Protein AF-A0A920Q9N3-F1 (afdb_monomer)

Sequence (74 aa):
MKDVTINLQGPLLFNPEKRLGLQFIIPDGKYSTRHLLFGDKLKEMIKRSHPARLLKNSNKFRNSVSAYTSRCAE

Secondary structure (DSSP, 8-state):
-TT-EE-SSS-EEEETTTTEEEEPP--SSS--S-EESSTTHHHHHHHHT-GGGGGGSTTTSTTSGGGSTTSS--

Radius of gyration: 21.71 Å; Cα contacts (8 Å, |Δi|>4): 55; chains: 1; boun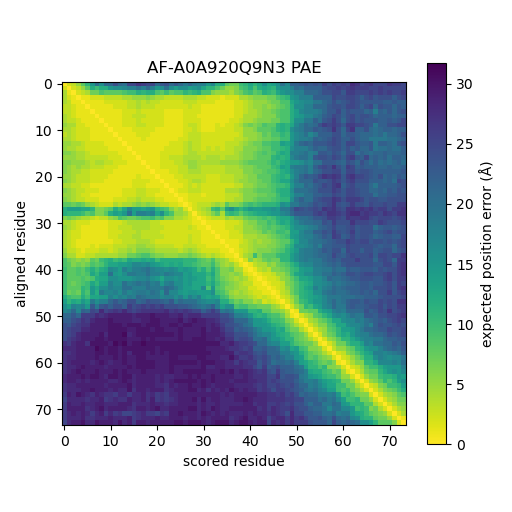ding box: 52×22×43 Å

Mean predicted aligned error: 15.14 Å

Structure (mmCIF, N/CA/C/O backbone):
data_AF-A0A920Q9N3-F1
#
_entry.id   AF-A0A920Q9N3-F1
#
loop_
_atom_site.group_PDB
_atom_site.id
_atom_site.type_symbol
_atom_site.label_atom_id
_atom_site.label_alt_id
_atom_site.label_comp_id
_atom_site.label_asym_id
_atom_site.label_entity_id
_atom_site.label_seq_id
_atom_site.pdbx_PDB_ins_code
_atom_site.Cartn_x
_atom_site.Cartn_y
_atom_site.Cartn_z
_atom_site.occupancy
_atom_site.B_iso_or_equiv
_atom_site.auth_seq_id
_atom_site.auth_comp_id
_atom_site.auth_asym_id
_atom_site.auth_atom_id
_atom_site.pdbx_PDB_model_num
ATOM 1 N N . MET A 1 1 ? 19.490 -7.047 -1.482 1.00 62.50 1 MET A N 1
ATOM 2 C CA . MET A 1 1 ? 18.717 -5.840 -1.096 1.00 62.50 1 MET A CA 1
ATOM 3 C C . MET A 1 1 ? 18.243 -4.976 -2.276 1.00 62.50 1 MET A C 1
ATOM 5 O O . MET A 1 1 ? 17.529 -4.016 -2.028 1.00 62.50 1 MET A O 1
ATOM 9 N N . LYS A 1 2 ? 18.599 -5.273 -3.541 1.00 64.62 2 LYS A N 1
ATOM 10 C CA . LYS A 1 2 ? 18.222 -4.428 -4.694 1.00 64.62 2 LYS A CA 1
ATOM 11 C C . LYS A 1 2 ? 16.743 -4.545 -5.097 1.00 64.62 2 LYS A C 1
ATOM 13 O O . LYS A 1 2 ? 16.194 -3.573 -5.597 1.00 64.62 2 LYS A O 1
ATOM 18 N N . ASP A 1 3 ? 16.101 -5.667 -4.778 1.00 80.19 3 ASP A N 1
ATOM 19 C CA . ASP A 1 3 ? 14.733 -5.980 -5.225 1.00 80.19 3 ASP A CA 1
ATOM 20 C C . ASP A 1 3 ? 13.689 -5.840 -4.108 1.00 80.19 3 ASP A C 1
ATOM 22 O O . ASP A 1 3 ? 12.619 -6.441 -4.152 1.00 80.19 3 ASP A O 1
ATOM 26 N N . VAL A 1 4 ? 14.007 -5.063 -3.068 1.00 90.88 4 VAL A N 1
ATOM 27 C CA . VAL A 1 4 ? 13.045 -4.774 -2.001 1.00 90.88 4 VAL A CA 1
ATOM 28 C C . VAL A 1 4 ? 11.950 -3.876 -2.566 1.00 90.88 4 VAL A C 1
ATOM 30 O O . VAL A 1 4 ? 12.229 -2.804 -3.111 1.00 90.88 4 VAL A O 1
ATOM 33 N N . THR A 1 5 ? 10.704 -4.313 -2.412 1.00 94.00 5 THR A N 1
ATOM 34 C CA . THR A 1 5 ? 9.519 -3.565 -2.832 1.00 94.00 5 THR A CA 1
ATOM 35 C C . THR A 1 5 ? 8.655 -3.170 -1.645 1.00 94.00 5 THR A C 1
ATOM 37 O O . THR A 1 5 ? 8.651 -3.850 -0.622 1.00 94.00 5 THR A O 1
ATOM 40 N N . ILE A 1 6 ? 7.869 -2.114 -1.817 1.00 95.44 6 ILE A N 1
ATOM 41 C CA . ILE A 1 6 ? 6.848 -1.661 -0.874 1.00 95.44 6 ILE A CA 1
ATOM 42 C C . ILE A 1 6 ? 5.464 -1.691 -1.535 1.00 95.44 6 ILE A C 1
ATOM 44 O O . ILE A 1 6 ? 5.324 -1.376 -2.719 1.00 95.44 6 ILE A O 1
ATOM 48 N N . ASN A 1 7 ? 4.444 -2.079 -0.768 1.00 96.44 7 ASN A N 1
ATOM 49 C CA . ASN A 1 7 ? 3.046 -2.021 -1.186 1.00 96.44 7 ASN A CA 1
ATOM 50 C C . ASN A 1 7 ? 2.472 -0.646 -0.831 1.00 96.44 7 ASN A C 1
ATOM 52 O O . ASN A 1 7 ? 2.256 -0.358 0.344 1.00 96.44 7 ASN A O 1
ATOM 56 N N . LEU A 1 8 ? 2.222 0.190 -1.840 1.00 96.38 8 LEU A N 1
ATOM 57 C CA . LEU A 1 8 ? 1.631 1.517 -1.638 1.00 96.38 8 LEU A CA 1
ATOM 58 C C . LEU A 1 8 ? 0.103 1.522 -1.775 1.00 96.38 8 LEU A C 1
ATOM 60 O O . LEU A 1 8 ? -0.533 2.494 -1.385 1.00 96.38 8 LEU A O 1
ATOM 64 N N . GLN A 1 9 ? -0.492 0.460 -2.323 1.00 97.56 9 GLN A N 1
ATOM 65 C CA . GLN A 1 9 ? -1.944 0.346 -2.477 1.00 97.56 9 GLN A CA 1
ATOM 66 C C . GLN A 1 9 ? -2.650 -0.018 -1.163 1.00 97.56 9 GLN A C 1
ATOM 68 O O . GLN A 1 9 ? -3.809 0.339 -0.974 1.00 97.56 9 GLN A O 1
ATOM 73 N N . GLY A 1 10 ? -1.960 -0.736 -0.273 1.00 96.94 10 GLY A N 1
ATOM 74 C CA . GLY A 1 10 ? -2.510 -1.236 0.986 1.00 96.94 10 GLY A CA 1
ATOM 75 C C . GLY A 1 10 ? -1.823 -0.668 2.228 1.00 96.94 10 GLY A C 1
ATOM 76 O O . GLY A 1 10 ? -1.187 -1.461 2.932 1.00 96.94 10 GLY A O 1
ATOM 77 N N . PRO A 1 11 ? -1.879 0.652 2.500 1.00 97.12 11 PRO A N 1
ATOM 78 C CA . PRO A 1 11 ? -1.281 1.233 3.696 1.00 97.12 11 PRO A CA 1
ATOM 79 C C . PRO A 1 11 ? -1.873 0.662 4.988 1.00 97.12 11 PRO A C 1
ATOM 81 O O . PRO A 1 11 ? -3.055 0.320 5.072 1.00 97.12 11 PRO A O 1
ATOM 84 N N . LEU A 1 12 ? -1.034 0.621 6.021 1.00 98.00 12 LEU A N 1
ATOM 85 C CA . LEU A 1 12 ? -1.447 0.328 7.388 1.00 98.00 12 LEU A CA 1
ATOM 86 C C . LEU A 1 12 ? -1.805 1.636 8.091 1.00 98.00 12 LEU A C 1
ATOM 88 O O . LEU A 1 12 ? -0.994 2.562 8.142 1.00 98.00 12 LEU A O 1
ATOM 92 N N . LEU A 1 13 ? -3.021 1.708 8.621 1.00 97.81 13 LEU A N 1
ATOM 93 C CA . LEU A 1 13 ? -3.524 2.840 9.383 1.00 97.81 13 LEU A CA 1
ATOM 94 C C . LEU A 1 13 ? -3.658 2.418 10.841 1.00 97.81 13 LEU A C 1
ATOM 96 O O . LEU A 1 13 ? -4.272 1.396 11.145 1.00 97.81 13 LEU A O 1
ATOM 100 N N . PHE A 1 14 ? -3.123 3.239 11.738 1.00 98.25 14 PHE A N 1
ATOM 101 C CA . PHE A 1 14 ? -3.203 3.022 13.176 1.00 98.25 14 PHE A CA 1
ATOM 102 C C . PHE A 1 14 ? -3.763 4.268 13.855 1.00 98.25 14 PHE A C 1
ATOM 104 O O . PHE A 1 14 ? -3.283 5.377 13.624 1.00 98.25 14 PHE A O 1
ATOM 111 N N . ASN A 1 15 ? -4.755 4.076 14.721 1.00 97.88 15 ASN A N 1
ATOM 112 C CA . ASN A 1 15 ? -5.175 5.059 15.709 1.00 97.88 15 ASN A CA 1
ATOM 113 C C . ASN A 1 15 ? -4.744 4.547 17.097 1.00 97.88 15 ASN A C 1
ATOM 115 O O . ASN A 1 15 ? -5.436 3.694 17.664 1.00 97.88 15 ASN A O 1
ATOM 119 N N . PRO A 1 16 ? -3.613 5.031 17.642 1.00 97.62 16 PRO A N 1
ATOM 120 C CA . PRO A 1 16 ? -3.072 4.526 18.901 1.00 97.62 16 PRO A CA 1
ATOM 121 C C . PRO A 1 16 ? -3.935 4.895 20.113 1.00 97.62 16 PRO A C 1
ATOM 123 O O . PRO A 1 16 ? -4.058 4.085 21.029 1.00 97.62 16 PRO A O 1
ATOM 126 N N . GLU A 1 17 ? -4.593 6.058 20.103 1.00 98.56 17 GLU A N 1
ATOM 127 C CA . GLU A 1 17 ? -5.472 6.502 21.195 1.00 98.56 17 GLU A CA 1
ATOM 128 C C . GLU A 1 17 ? -6.667 5.561 21.368 1.00 98.56 17 GLU A C 1
ATOM 130 O O . GLU A 1 17 ? -7.010 5.162 22.479 1.00 98.56 17 GLU A O 1
ATOM 135 N N . LYS A 1 18 ? -7.271 5.154 20.246 1.00 98.06 18 LYS A N 1
ATOM 136 C CA . LYS A 1 18 ? -8.414 4.231 20.226 1.00 98.06 18 LYS A CA 1
ATOM 137 C C . LYS A 1 18 ? -8.006 2.761 20.151 1.00 98.06 18 LYS A C 1
ATOM 139 O O . LYS A 1 18 ? -8.878 1.899 20.171 1.00 98.06 18 LYS A O 1
ATOM 144 N N . ARG A 1 19 ? -6.703 2.469 20.058 1.00 97.56 19 ARG A N 1
ATOM 145 C CA . ARG A 1 19 ? -6.140 1.121 19.860 1.00 97.56 19 ARG A CA 1
ATOM 146 C C . ARG A 1 19 ? -6.745 0.391 18.655 1.00 97.56 19 ARG A C 1
ATOM 148 O O . ARG A 1 19 ? -7.026 -0.802 18.716 1.00 97.56 19 ARG A O 1
ATOM 155 N N . LEU A 1 20 ? -6.948 1.117 17.559 1.00 98.56 20 LEU A N 1
ATOM 156 C 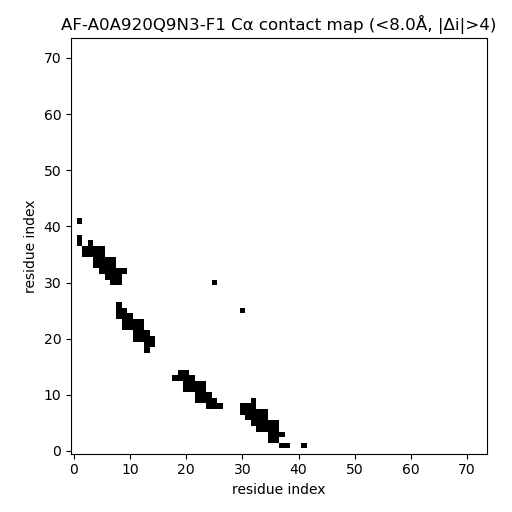CA . LEU A 1 20 ? -7.476 0.566 16.312 1.00 98.56 20 LEU A CA 1
ATOM 157 C C . LEU A 1 20 ? -6.369 0.483 15.266 1.00 98.56 20 LEU A C 1
ATOM 159 O O . LEU A 1 20 ? -5.559 1.400 15.131 1.00 98.56 20 LEU A O 1
ATOM 163 N N . GLY A 1 21 ? -6.368 -0.600 14.500 1.00 98.19 21 GLY A N 1
ATOM 164 C CA . GLY A 1 21 ? -5.488 -0.790 13.356 1.00 98.19 21 GLY A CA 1
ATOM 165 C C . GLY A 1 21 ? -6.258 -1.422 12.208 1.00 98.19 21 GLY A C 1
ATOM 166 O O . GLY A 1 21 ? -7.087 -2.301 12.435 1.00 98.19 21 GLY A O 1
ATOM 167 N N . LEU A 1 22 ? -6.002 -0.968 10.984 1.00 98.06 22 LEU A N 1
ATOM 168 C CA . LEU A 1 22 ? -6.554 -1.582 9.779 1.00 98.06 22 LEU A CA 1
ATOM 169 C C . LEU A 1 22 ? -5.597 -1.437 8.598 1.00 98.06 22 LEU A C 1
ATOM 171 O O . LEU A 1 22 ? -4.787 -0.511 8.544 1.00 98.06 22 LEU A O 1
ATOM 175 N N . GLN A 1 23 ? -5.729 -2.337 7.628 1.00 97.81 23 GLN A N 1
ATOM 176 C CA . GLN A 1 23 ? -5.123 -2.178 6.313 1.00 97.81 23 GLN A CA 1
ATOM 177 C C . GLN A 1 23 ? -6.180 -1.641 5.352 1.00 97.81 23 GLN A C 1
ATOM 179 O O . GLN A 1 23 ? -7.214 -2.274 5.147 1.00 97.81 23 GLN A O 1
ATOM 184 N N . PHE A 1 24 ? -5.935 -0.465 4.784 1.00 96.31 24 PHE A N 1
ATOM 185 C CA . PHE A 1 24 ? -6.872 0.168 3.863 1.00 96.31 24 PHE A CA 1
ATOM 186 C C . PHE A 1 24 ? -6.446 -0.129 2.433 1.00 96.31 24 PHE A C 1
ATOM 188 O O . PHE A 1 24 ? -5.309 0.156 2.077 1.00 96.31 24 PHE A O 1
ATOM 195 N N . ILE A 1 25 ? -7.331 -0.686 1.608 1.00 96.56 25 ILE A N 1
ATOM 196 C CA . ILE A 1 25 ? -7.059 -0.874 0.179 1.00 96.56 25 ILE A CA 1
ATOM 197 C C . ILE A 1 25 ? -7.519 0.389 -0.538 1.00 96.56 25 ILE A C 1
ATOM 199 O O . ILE A 1 25 ? -8.701 0.713 -0.495 1.00 96.56 25 ILE A O 1
ATOM 203 N N . ILE A 1 26 ? -6.598 1.090 -1.196 1.00 94.62 26 ILE A N 1
ATOM 204 C CA . ILE A 1 26 ? -6.922 2.235 -2.048 1.00 94.62 26 ILE A CA 1
ATOM 205 C C . ILE A 1 26 ? -7.376 1.681 -3.411 1.00 94.62 26 ILE A C 1
ATOM 207 O O . ILE A 1 26 ? -6.545 1.105 -4.127 1.00 94.62 26 ILE A O 1
ATOM 211 N N . PRO A 1 27 ? -8.673 1.784 -3.765 1.00 90.50 27 PRO A N 1
ATOM 212 C CA . PRO A 1 27 ? -9.154 1.353 -5.068 1.00 90.50 27 PRO A CA 1
ATOM 213 C C . PRO A 1 27 ? -8.719 2.360 -6.135 1.00 90.50 27 PRO A C 1
ATOM 215 O O . PRO A 1 27 ? -8.810 3.567 -5.916 1.00 90.50 27 PRO A O 1
ATOM 218 N N . ASP A 1 28 ? -8.277 1.835 -7.278 1.00 83.25 28 ASP A N 1
ATOM 219 C CA . ASP A 1 28 ? -7.897 2.584 -8.478 1.00 83.25 28 ASP A CA 1
ATOM 220 C C . ASP A 1 28 ? -6.787 3.652 -8.291 1.00 83.25 28 ASP A C 1
ATOM 222 O O . ASP A 1 28 ? -6.419 4.080 -7.196 1.00 83.25 28 ASP A O 1
ATOM 226 N N . GLY A 1 29 ? -6.174 4.080 -9.398 1.00 81.75 29 GLY A N 1
ATOM 227 C CA . GLY A 1 29 ? -5.186 5.165 -9.406 1.00 81.75 29 GLY A CA 1
ATOM 228 C C . GLY A 1 29 ? -3.723 4.725 -9.532 1.00 81.75 29 GLY A C 1
ATOM 229 O O . GLY A 1 29 ? -3.394 3.731 -10.170 1.00 81.75 29 GLY A O 1
ATOM 230 N N . LYS A 1 30 ? -2.810 5.543 -8.991 1.00 91.69 30 LYS A N 1
ATOM 231 C CA . LYS A 1 30 ? -1.360 5.482 -9.282 1.00 91.69 30 LYS A CA 1
ATOM 232 C C . LYS A 1 30 ? -0.552 4.511 -8.413 1.00 91.69 30 LYS A C 1
ATOM 234 O O . LYS A 1 30 ? 0.655 4.373 -8.616 1.00 91.69 30 LYS A O 1
ATOM 239 N N . TYR A 1 31 ? -1.176 3.903 -7.407 1.00 95.81 31 TYR A N 1
ATOM 240 C CA . TYR A 1 31 ? -0.498 3.011 -6.470 1.00 95.81 31 TYR A CA 1
ATOM 241 C C . TYR A 1 31 ? -0.758 1.550 -6.816 1.00 95.81 31 TYR A C 1
ATOM 243 O O . TYR A 1 31 ? -1.798 1.183 -7.345 1.00 95.81 31 TYR A O 1
ATOM 251 N N . SER A 1 32 ? 0.224 0.714 -6.506 1.00 95.00 32 SER A N 1
ATOM 252 C CA . SER A 1 32 ? 0.204 -0.718 -6.780 1.00 95.00 32 SER A CA 1
ATOM 253 C C . SER A 1 32 ? 0.800 -1.456 -5.589 1.00 95.00 32 SER A C 1
ATOM 255 O O . SER A 1 32 ? 1.380 -0.854 -4.675 1.00 95.00 32 SER A O 1
ATOM 257 N N . THR A 1 33 ? 0.687 -2.777 -5.607 1.00 95.19 33 THR A N 1
ATOM 258 C CA . THR A 1 33 ? 1.235 -3.638 -4.558 1.00 95.19 33 THR A CA 1
ATOM 259 C C . THR A 1 33 ? 2.760 -3.753 -4.592 1.00 95.19 33 THR A C 1
ATOM 261 O O . THR A 1 33 ? 3.348 -4.245 -3.629 1.00 95.19 33 THR A O 1
ATOM 264 N N . ARG A 1 34 ? 3.421 -3.291 -5.666 1.00 94.25 34 ARG A N 1
ATOM 265 C CA . ARG A 1 34 ? 4.876 -3.388 -5.847 1.00 94.25 34 ARG A CA 1
ATOM 266 C C . ARG A 1 34 ? 5.481 -2.102 -6.400 1.00 94.25 34 ARG A C 1
ATOM 268 O O . ARG A 1 34 ? 5.463 -1.858 -7.602 1.00 94.25 34 ARG A O 1
ATOM 275 N N . HIS A 1 35 ? 6.107 -1.340 -5.511 1.00 92.69 35 HIS A N 1
ATOM 276 C CA . HIS A 1 35 ? 6.973 -0.204 -5.837 1.00 92.69 35 HIS A CA 1
ATOM 277 C C . HIS A 1 35 ? 8.401 -0.516 -5.407 1.00 92.69 35 HIS A C 1
ATOM 279 O O . HIS A 1 35 ? 8.603 -1.006 -4.300 1.00 92.69 35 HIS A O 1
ATOM 285 N N . LEU A 1 36 ? 9.401 -0.246 -6.248 1.00 91.81 36 LEU A N 1
ATOM 286 C CA . LEU A 1 36 ? 10.807 -0.438 -5.874 1.00 91.81 36 LEU A CA 1
ATOM 287 C C . LEU A 1 36 ? 11.185 0.537 -4.755 1.00 91.81 36 LEU A C 1
ATOM 289 O O . LEU A 1 36 ? 11.070 1.747 -4.931 1.00 91.81 36 LEU A O 1
ATOM 293 N N . LEU A 1 37 ? 11.688 0.022 -3.631 1.00 89.31 37 LEU A N 1
ATOM 294 C CA . LEU A 1 37 ? 12.022 0.855 -2.474 1.00 89.31 37 LEU A CA 1
ATOM 295 C C . LEU A 1 37 ? 13.235 1.754 -2.745 1.00 89.31 37 LEU A C 1
ATOM 297 O O . LEU A 1 37 ? 13.250 2.921 -2.363 1.00 89.31 37 LEU A O 1
ATOM 301 N N . PHE A 1 38 ? 14.253 1.218 -3.420 1.00 86.88 38 PHE A N 1
ATOM 302 C CA . PHE A 1 38 ? 15.521 1.925 -3.624 1.00 86.88 38 PHE A CA 1
ATOM 303 C C . PHE A 1 38 ? 15.794 2.348 -5.077 1.00 86.88 38 PHE A C 1
ATOM 305 O O . PHE A 1 38 ? 16.753 3.088 -5.324 1.00 86.88 38 PHE A O 1
ATOM 312 N N . GLY A 1 39 ? 14.949 1.913 -6.022 1.00 77.50 39 GLY A N 1
ATOM 313 C 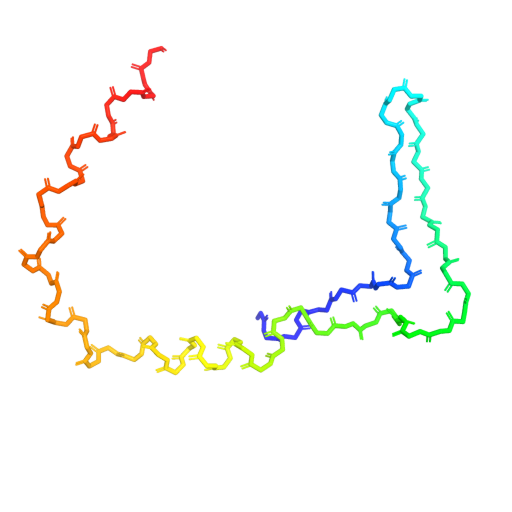CA . GLY A 1 39 ? 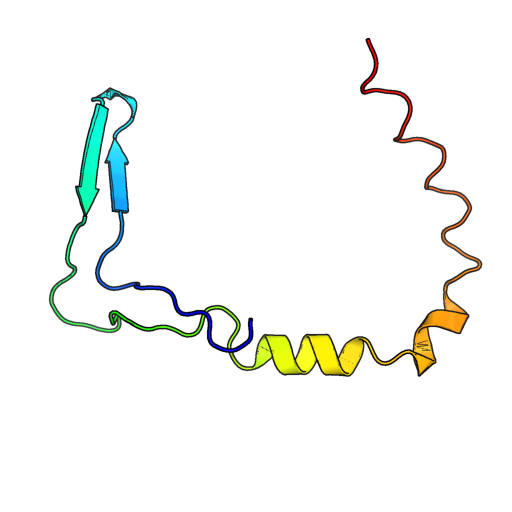15.019 2.242 -7.452 1.00 77.50 39 GLY A CA 1
ATOM 314 C C . GLY A 1 39 ? 16.440 2.220 -8.040 1.00 77.50 39 GLY A C 1
ATOM 315 O O . GLY A 1 39 ? 17.313 1.464 -7.608 1.00 77.50 39 GLY A O 1
ATOM 316 N N . ASP A 1 40 ? 16.705 3.102 -9.004 1.00 72.00 40 ASP A N 1
ATOM 317 C CA . ASP A 1 40 ? 18.048 3.263 -9.581 1.00 72.00 40 ASP A CA 1
ATOM 318 C C . ASP A 1 40 ? 19.005 4.072 -8.693 1.00 72.00 40 ASP A C 1
ATOM 320 O O . ASP A 1 40 ? 20.224 4.017 -8.873 1.00 72.00 40 ASP A O 1
ATOM 324 N N . LYS A 1 41 ? 18.488 4.774 -7.675 1.00 68.75 41 LYS A N 1
ATOM 325 C CA . LYS A 1 41 ? 19.307 5.591 -6.764 1.00 68.75 41 LYS A CA 1
ATOM 326 C C . LYS A 1 41 ? 20.298 4.750 -5.957 1.00 68.75 41 LYS A C 1
ATOM 328 O O . LYS A 1 41 ? 21.401 5.218 -5.676 1.00 68.75 41 LYS A O 1
ATOM 333 N N . LEU A 1 42 ? 19.964 3.492 -5.658 1.00 69.81 42 LEU A N 1
ATOM 334 C CA . LEU A 1 42 ? 20.89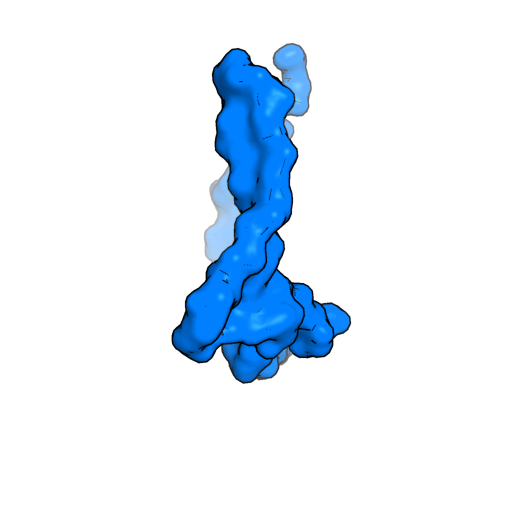6 2.568 -5.007 1.00 69.81 42 LEU A CA 1
ATOM 335 C C . LEU A 1 42 ? 22.115 2.252 -5.880 1.00 69.81 42 LEU A C 1
ATOM 337 O O . LEU A 1 42 ? 23.228 2.139 -5.368 1.00 69.81 42 LEU A O 1
ATOM 341 N N . LYS A 1 43 ? 21.929 2.136 -7.201 1.00 66.75 43 LYS A N 1
ATOM 342 C CA . LYS A 1 43 ? 23.037 1.891 -8.139 1.00 66.75 43 LYS A CA 1
ATOM 343 C C . LYS A 1 43 ? 24.002 3.078 -8.148 1.00 66.75 43 LYS A C 1
ATOM 345 O O . LYS A 1 43 ? 25.213 2.876 -8.152 1.00 66.75 43 LYS A O 1
ATOM 350 N N . GLU A 1 44 ? 23.473 4.296 -8.070 1.00 67.88 44 GLU A N 1
ATOM 351 C CA . GLU A 1 44 ? 24.272 5.522 -8.002 1.00 67.88 44 GLU A CA 1
ATOM 352 C C . GLU A 1 44 ? 25.012 5.684 -6.664 1.00 67.88 44 GLU A C 1
ATOM 354 O O . GLU A 1 44 ? 26.174 6.090 -6.650 1.00 67.88 44 GLU A O 1
ATOM 359 N N . MET A 1 45 ? 24.405 5.293 -5.537 1.00 68.12 45 MET A N 1
ATOM 360 C CA . MET A 1 45 ? 25.105 5.253 -4.244 1.00 68.12 4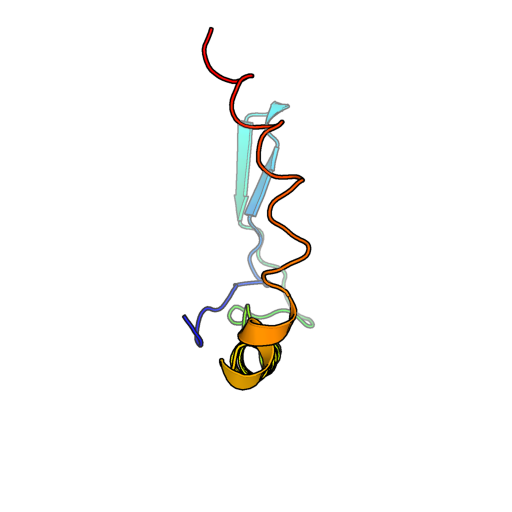5 MET A CA 1
ATOM 361 C C . MET A 1 45 ? 26.273 4.257 -4.252 1.00 68.12 45 MET A C 1
ATOM 363 O O . MET A 1 45 ? 27.369 4.607 -3.819 1.00 68.12 45 MET A O 1
ATOM 367 N N . ILE A 1 46 ? 26.070 3.059 -4.811 1.00 68.56 46 ILE A N 1
ATOM 368 C CA . ILE A 1 46 ? 27.112 2.022 -4.917 1.00 68.56 46 ILE A CA 1
ATOM 369 C C . ILE A 1 46 ? 28.238 2.446 -5.884 1.00 68.56 46 ILE A C 1
ATOM 371 O O . ILE A 1 46 ? 29.415 2.170 -5.641 1.00 68.56 46 ILE A O 1
ATOM 375 N N . LYS A 1 47 ? 27.921 3.166 -6.969 1.00 68.06 47 LYS A N 1
ATOM 376 C CA . LYS A 1 47 ? 28.944 3.750 -7.857 1.00 68.06 47 LYS A CA 1
ATOM 377 C C . LYS A 1 47 ? 29.796 4.803 -7.144 1.00 68.06 47 LYS A C 1
ATOM 379 O O . LYS A 1 47 ? 31.011 4.816 -7.311 1.00 68.06 47 LYS A O 1
ATOM 384 N N . ARG A 1 48 ? 29.194 5.660 -6.314 1.00 62.47 48 ARG A N 1
ATOM 385 C CA . ARG A 1 48 ? 29.914 6.721 -5.580 1.00 62.47 48 ARG A CA 1
ATOM 386 C C . ARG A 1 48 ? 30.814 6.199 -4.458 1.00 62.47 48 ARG A C 1
ATOM 388 O O . ARG A 1 48 ? 31.757 6.892 -4.091 1.00 62.47 48 ARG A O 1
ATOM 395 N N . SER A 1 49 ? 30.560 5.000 -3.938 1.00 59.94 49 SER A N 1
ATOM 396 C CA . SER A 1 49 ? 31.351 4.377 -2.869 1.00 59.94 49 SER A CA 1
ATOM 397 C C . SER A 1 49 ? 32.597 3.615 -3.347 1.00 59.94 49 SER A C 1
ATOM 399 O O . SER A 1 49 ? 33.209 2.905 -2.553 1.00 59.94 49 SER A O 1
ATOM 401 N N . HIS A 1 50 ? 33.001 3.732 -4.619 1.00 54.78 50 HIS A N 1
ATOM 402 C CA . HIS A 1 50 ? 34.257 3.130 -5.082 1.00 54.78 50 HIS A CA 1
ATOM 403 C C . HIS A 1 50 ? 35.469 3.718 -4.315 1.00 54.78 50 HIS A C 1
ATOM 405 O O . HIS A 1 50 ? 35.545 4.935 -4.115 1.00 54.78 50 HIS A O 1
ATOM 411 N N . PRO A 1 51 ? 36.446 2.886 -3.900 1.00 52.22 51 PRO A N 1
ATOM 412 C CA . PRO A 1 51 ? 37.452 3.228 -2.883 1.00 52.22 51 PRO A CA 1
ATOM 413 C C . PRO A 1 51 ? 38.476 4.299 -3.297 1.00 52.22 51 PRO A C 1
ATOM 415 O O . PRO A 1 51 ? 39.197 4.819 -2.446 1.00 52.22 51 PRO A O 1
ATOM 418 N N . ALA A 1 52 ? 38.529 4.700 -4.570 1.00 51.12 52 ALA A N 1
ATOM 419 C CA . ALA A 1 52 ? 39.560 5.601 -5.093 1.00 51.12 52 ALA A CA 1
ATOM 420 C C . ALA A 1 52 ? 39.520 7.046 -4.534 1.00 51.12 52 ALA A C 1
ATOM 422 O O . ALA A 1 52 ? 40.445 7.819 -4.778 1.00 51.12 52 ALA A O 1
ATOM 423 N N . ARG A 1 53 ? 38.486 7.440 -3.769 1.00 49.44 53 ARG A N 1
ATOM 424 C CA . ARG A 1 53 ? 38.402 8.770 -3.120 1.00 49.44 53 ARG A CA 1
ATOM 425 C C . ARG A 1 53 ? 38.519 8.773 -1.593 1.00 49.44 53 ARG A C 1
ATOM 427 O O . ARG A 1 53 ? 38.668 9.853 -1.024 1.00 49.44 53 ARG A O 1
ATOM 434 N N . LEU A 1 54 ? 38.504 7.6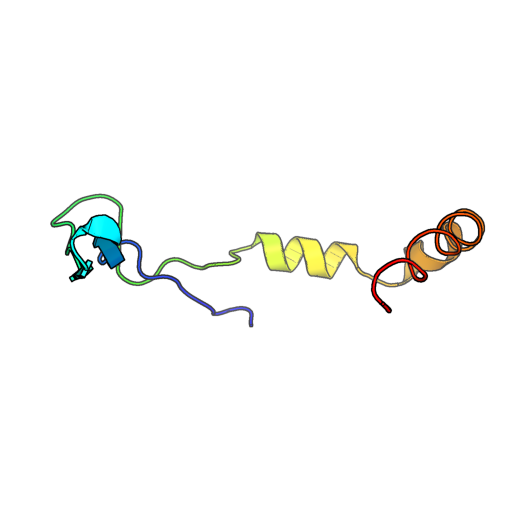20 -0.920 1.00 48.66 54 LEU A N 1
ATOM 435 C CA . LEU A 1 54 ? 38.515 7.569 0.553 1.00 48.66 54 LEU A CA 1
ATOM 436 C C . LEU A 1 54 ? 39.877 7.916 1.183 1.00 48.66 54 LEU A C 1
ATOM 438 O O . LEU A 1 54 ? 39.927 8.275 2.355 1.00 48.66 54 LEU A O 1
ATOM 442 N N . LEU A 1 55 ? 40.967 7.920 0.408 1.00 48.81 55 LEU A N 1
ATOM 443 C CA . LEU A 1 55 ? 42.302 8.288 0.901 1.00 48.81 55 LEU A CA 1
ATOM 444 C C . LEU A 1 55 ? 42.531 9.801 1.078 1.00 48.81 55 LEU A C 1
ATOM 446 O O . LEU A 1 55 ? 43.557 10.187 1.627 1.00 48.81 55 LEU A O 1
ATOM 450 N N . LYS A 1 56 ? 41.608 10.675 0.648 1.00 46.25 56 LYS A N 1
ATOM 451 C CA . LYS A 1 56 ? 41.808 12.138 0.742 1.00 46.25 56 LYS A CA 1
ATOM 452 C C . LYS A 1 56 ? 41.180 12.801 1.974 1.00 46.25 56 LYS A C 1
ATOM 454 O O . LYS A 1 56 ? 41.519 13.942 2.268 1.00 46.25 56 LYS A O 1
ATOM 459 N N . ASN A 1 57 ? 40.312 12.106 2.716 1.00 44.78 57 ASN A N 1
ATOM 460 C CA . ASN A 1 57 ? 39.542 12.707 3.820 1.00 44.78 57 ASN A CA 1
ATOM 461 C C . ASN A 1 57 ? 39.937 12.219 5.228 1.00 44.78 57 ASN A C 1
ATOM 463 O O . ASN A 1 57 ? 39.379 12.694 6.218 1.00 44.78 57 ASN A O 1
ATOM 467 N N . SER A 1 58 ? 40.917 11.319 5.348 1.00 46.53 58 SER A N 1
ATOM 468 C CA . SER A 1 58 ? 41.366 10.746 6.628 1.00 46.53 58 SER A CA 1
ATOM 469 C C . SER A 1 58 ? 42.029 11.756 7.577 1.00 46.53 58 SER A C 1
ATOM 471 O O . SER A 1 58 ? 42.025 11.533 8.786 1.00 46.53 58 SER A O 1
ATOM 473 N N . ASN A 1 59 ? 42.519 12.896 7.078 1.00 46.09 59 ASN A N 1
ATOM 474 C CA . ASN A 1 59 ? 43.182 13.908 7.914 1.00 46.09 59 ASN A CA 1
ATOM 475 C C . ASN A 1 59 ? 42.243 14.946 8.553 1.00 46.09 59 ASN A C 1
ATOM 477 O O . ASN A 1 59 ? 42.709 15.742 9.362 1.00 46.09 59 ASN A O 1
ATOM 481 N N . LYS A 1 60 ? 40.936 14.956 8.243 1.00 46.19 60 LYS A N 1
ATOM 482 C CA . LYS A 1 60 ? 40.006 15.977 8.780 1.00 46.19 60 LYS A CA 1
ATOM 483 C C . LYS A 1 60 ? 39.014 15.456 9.828 1.00 46.19 60 LYS A C 1
ATOM 485 O O . LYS A 1 60 ? 38.458 16.251 10.575 1.00 46.19 60 LYS A O 1
ATOM 490 N N . PHE A 1 61 ? 38.822 14.139 9.925 1.00 43.28 61 PHE A N 1
ATOM 491 C CA . PHE A 1 61 ? 37.819 13.514 10.806 1.00 43.28 61 PHE A CA 1
ATOM 492 C C . PHE A 1 61 ? 38.368 12.928 12.116 1.00 43.28 61 PHE A C 1
ATOM 494 O O . PHE A 1 61 ? 37.596 12.400 12.911 1.00 43.28 61 PHE A O 1
ATOM 501 N N . ARG A 1 62 ? 39.677 13.029 12.390 1.00 44.81 62 ARG A N 1
ATOM 502 C CA . ARG A 1 62 ? 40.244 12.547 13.665 1.00 44.81 62 ARG A CA 1
ATOM 503 C C . ARG A 1 62 ? 39.914 13.433 14.875 1.00 44.81 62 ARG A C 1
ATOM 505 O O . ARG A 1 62 ? 39.984 12.941 15.992 1.00 44.81 62 ARG A O 1
ATOM 512 N N . ASN A 1 63 ? 39.483 14.683 14.676 1.00 45.72 63 ASN A N 1
ATOM 513 C CA . ASN A 1 63 ? 39.315 15.637 15.783 1.00 45.72 63 ASN A CA 1
ATOM 514 C C . ASN A 1 63 ? 37.871 15.821 16.291 1.00 45.72 63 ASN A C 1
ATOM 516 O O . ASN A 1 63 ? 37.682 16.569 17.243 1.00 45.72 63 ASN A O 1
ATOM 520 N N . SER A 1 64 ? 36.850 15.173 15.711 1.00 47.56 64 SER A N 1
ATOM 521 C CA . SER A 1 64 ? 35.444 15.390 16.123 1.00 47.56 64 SER A CA 1
ATOM 522 C C . SER A 1 64 ? 34.753 14.195 16.789 1.00 47.56 64 SER A C 1
ATOM 524 O O . SER A 1 64 ? 33.681 14.366 17.363 1.00 47.56 64 SER A O 1
ATOM 526 N N . VAL A 1 65 ? 35.343 12.995 16.759 1.00 49.81 65 VAL A N 1
ATOM 527 C CA . VAL A 1 65 ? 34.682 11.769 17.260 1.00 49.81 65 VAL A CA 1
ATOM 528 C C . VAL A 1 65 ? 34.938 11.511 18.756 1.00 49.81 65 VAL A C 1
ATOM 530 O O . VAL A 1 65 ? 34.228 10.724 19.367 1.00 49.81 65 VAL A O 1
ATOM 533 N N . SER A 1 66 ? 35.865 12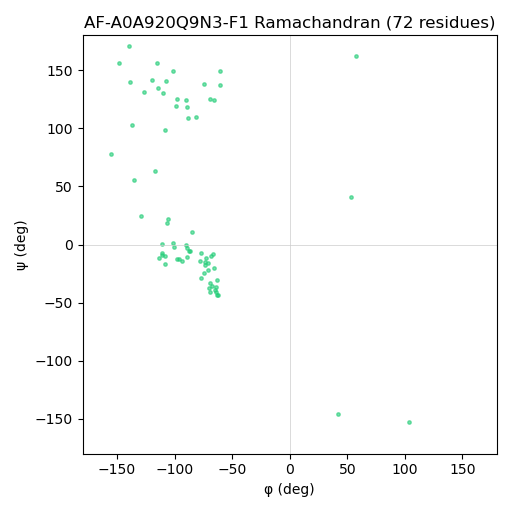.234 19.395 1.00 46.00 66 SER A N 1
ATOM 534 C CA . SER A 1 66 ? 36.170 12.059 20.830 1.00 46.00 66 SER A CA 1
ATOM 535 C C . SER A 1 66 ? 35.062 12.561 21.783 1.00 46.00 66 SER A C 1
ATOM 537 O O . SER A 1 66 ? 35.051 12.214 22.957 1.00 46.00 66 SER A O 1
ATOM 539 N N . ALA A 1 67 ? 34.111 13.380 21.313 1.00 48.50 67 ALA A N 1
ATOM 540 C CA . ALA A 1 67 ? 33.211 14.123 22.208 1.00 48.50 67 ALA A CA 1
ATOM 541 C C . ALA A 1 67 ? 31.821 13.498 22.455 1.00 48.50 67 ALA A C 1
ATOM 543 O O . ALA A 1 67 ? 31.118 13.958 23.351 1.00 48.50 67 ALA A O 1
ATOM 544 N N . TYR A 1 68 ? 31.394 12.481 21.694 1.00 43.00 68 TYR A N 1
ATOM 545 C CA . TYR A 1 68 ? 29.999 11.996 21.746 1.00 43.00 68 TYR A CA 1
ATOM 546 C C . TYR A 1 68 ? 29.790 10.632 22.417 1.00 43.00 68 TYR A C 1
ATOM 548 O O . TYR A 1 68 ? 28.651 10.269 22.693 1.00 43.00 68 TYR A O 1
ATOM 556 N N . THR A 1 69 ? 30.846 9.880 22.728 1.00 51.50 69 THR A N 1
ATOM 557 C CA . THR A 1 69 ? 30.711 8.513 23.267 1.00 51.50 69 THR A CA 1
ATOM 558 C C . THR A 1 69 ? 30.628 8.418 24.793 1.00 51.50 69 THR A C 1
ATOM 560 O O . THR A 1 69 ? 30.458 7.317 25.299 1.00 51.50 69 THR A O 1
ATOM 563 N N . SER A 1 70 ? 30.687 9.527 25.538 1.00 52.31 70 SER A N 1
ATOM 564 C CA . SER A 1 70 ? 30.716 9.491 27.015 1.00 52.31 70 SER A CA 1
ATOM 565 C C . SER A 1 70 ? 29.417 9.914 27.707 1.00 52.31 70 SER A C 1
ATOM 567 O O . SER A 1 70 ? 29.458 10.276 28.876 1.00 52.31 70 SER A O 1
ATOM 569 N N . ARG A 1 71 ? 28.263 9.931 27.024 1.00 47.62 71 ARG A N 1
ATOM 570 C CA . ARG A 1 71 ? 27.009 10.423 27.639 1.00 47.62 71 ARG A CA 1
ATOM 571 C C . ARG A 1 71 ? 25.799 9.489 27.523 1.00 47.62 71 ARG A C 1
ATOM 573 O O . ARG A 1 71 ? 24.669 9.950 27.613 1.00 47.62 71 ARG A O 1
ATOM 580 N N . CYS A 1 72 ? 26.049 8.190 27.359 1.00 42.59 72 CYS A N 1
ATOM 581 C CA . CYS A 1 72 ? 25.046 7.127 27.503 1.00 42.59 72 CYS A CA 1
ATOM 582 C C . CYS A 1 72 ? 25.638 5.967 28.318 1.00 42.59 72 CYS A C 1
ATOM 584 O O . CYS A 1 72 ? 25.735 4.842 27.838 1.00 42.59 72 CYS A O 1
ATOM 586 N N . ALA A 1 73 ? 26.124 6.276 29.514 1.00 47.47 73 ALA A N 1
ATOM 587 C CA . ALA A 1 73 ? 26.456 5.300 30.540 1.00 47.47 73 ALA A CA 1
ATOM 588 C C . ALA A 1 73 ? 26.362 6.018 31.888 1.00 47.47 73 ALA A C 1
ATOM 590 O O . ALA A 1 73 ? 27.372 6.491 32.394 1.00 47.47 73 ALA A O 1
ATOM 591 N N . GLU A 1 74 ? 25.127 6.192 32.356 1.00 40.56 74 GLU A N 1
ATOM 592 C CA . GLU A 1 74 ? 24.691 6.268 33.760 1.00 40.56 74 GLU A CA 1
ATOM 593 C C . GLU A 1 74 ? 23.160 6.320 33.797 1.00 40.56 74 GLU A C 1
ATOM 595 O O . GLU A 1 74 ? 22.577 7.144 33.052 1.00 40.56 74 GLU A O 1
#

Nearest PDB structures (foldseek):
  5zj3-assembly1_A  TM=2.319E-01  e=4.508E-01  Pseudonaja textilis textilis
  6har-assembly1_E  TM=3.157E-01  e=6.701E+00  Homo sapiens

Solvent-accessible surface area (backbone atoms only — not comparable to full-atom values): 5038 Å² total; per-residue (Å²): 126,83,82,45,61,40,50,65,22,54,44,79,47,71,42,78,93,80,71,43,74,49,7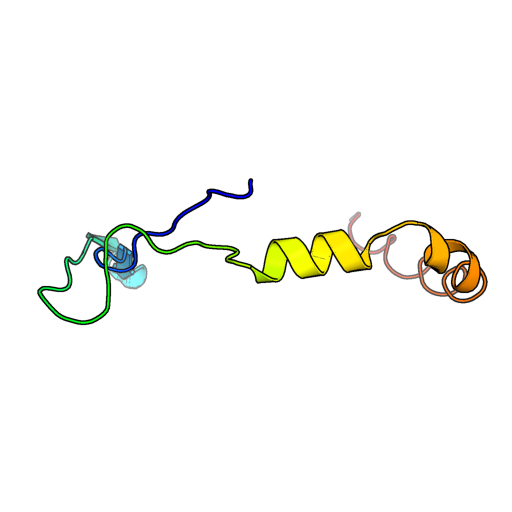3,48,75,60,79,80,80,96,57,43,72,73,38,68,69,52,61,71,60,50,59,54,52,59,61,70,65,53,73,92,62,64,83,76,55,69,86,74,62,77,82,69,66,84,77,73,80,82,79,86,82,131

pLDDT: mean 73.78, std 21.58, range [40.56, 98.56]

Foldseek 3Di:
DQQDWAFPQWDWDADVVVRDIDTDGNPDDDTGGGDGPCPCVVVVVVVVVDPPPVVPCPVPPPPPPPPPPPPPDD